Protein AF-A0A7V8ZED3-F1 (afdb_monomer_lite)

pLDDT: mean 74.76, std 16.2, range [41.84, 94.38]

Radius of gyration: 21.12 Å; chains: 1; bounding box: 77×24×41 Å

Structure (mmCIF, N/CA/C/O backbone):
data_AF-A0A7V8ZED3-F1
#
_entry.id   AF-A0A7V8ZED3-F1
#
loop_
_atom_site.group_PDB
_atom_site.id
_atom_site.type_symbol
_atom_site.label_atom_id
_atom_site.label_alt_id
_atom_site.label_comp_id
_atom_site.label_asym_id
_atom_site.label_entity_id
_atom_site.label_seq_id
_atom_site.pdbx_PDB_ins_code
_atom_site.Cartn_x
_atom_site.Cartn_y
_atom_site.Cartn_z
_atom_site.occupancy
_atom_site.B_iso_or_equiv
_atom_site.auth_seq_id
_atom_site.auth_comp_id
_atom_site.auth_asym_id
_atom_site.auth_atom_id
_atom_site.pdbx_PDB_model_num
ATOM 1 N N . SER A 1 1 ? 29.221 -14.037 -24.593 1.00 41.84 1 SER A N 1
ATOM 2 C CA . SER A 1 1 ? 29.308 -13.956 -23.126 1.00 41.84 1 SER A CA 1
ATOM 3 C C . SER A 1 1 ? 28.018 -13.327 -22.642 1.00 41.84 1 SER A C 1
ATOM 5 O O . SER A 1 1 ? 27.775 -12.193 -23.019 1.00 41.84 1 SER A O 1
ATOM 7 N N . GLY A 1 2 ? 27.181 -14.108 -21.951 1.00 54.12 2 GLY A N 1
ATOM 8 C CA . GLY A 1 2 ? 26.007 -13.669 -21.182 1.00 54.12 2 GLY A CA 1
ATOM 9 C C . GLY A 1 2 ? 24.953 -12.829 -21.905 1.00 54.12 2 GLY A C 1
ATOM 10 O O . GLY A 1 2 ? 24.912 -11.621 -21.717 1.00 54.12 2 GLY A O 1
ATOM 11 N N . ASP A 1 3 ? 24.082 -13.482 -22.673 1.00 58.00 3 ASP A N 1
ATOM 12 C CA . ASP A 1 3 ? 22.805 -12.921 -23.120 1.00 58.00 3 ASP A CA 1
ATOM 13 C C . ASP A 1 3 ? 21.937 -12.655 -21.877 1.00 58.00 3 ASP A C 1
ATOM 15 O O . ASP A 1 3 ? 21.705 -13.561 -21.070 1.00 58.00 3 ASP A O 1
ATOM 19 N N . GLY A 1 4 ? 21.564 -11.393 -21.657 1.00 53.41 4 GLY A N 1
ATOM 20 C CA . GLY A 1 4 ? 20.748 -10.971 -20.526 1.00 53.41 4 GLY A CA 1
ATOM 21 C C . GLY A 1 4 ? 19.363 -11.590 -20.632 1.00 53.41 4 GLY A C 1
ATOM 22 O O . GLY A 1 4 ? 18.492 -11.036 -21.298 1.00 53.41 4 GLY A O 1
ATOM 23 N N . ALA A 1 5 ? 19.172 -12.742 -19.988 1.00 49.38 5 ALA A N 1
ATOM 24 C CA . ALA A 1 5 ? 17.876 -13.391 -19.902 1.00 49.38 5 ALA A CA 1
ATOM 25 C C . ALA A 1 5 ? 16.837 -12.359 -19.427 1.00 49.38 5 ALA A C 1
ATOM 27 O O . ALA A 1 5 ? 17.081 -11.683 -18.418 1.00 49.38 5 ALA A O 1
ATOM 28 N N . PRO A 1 6 ? 15.697 -12.201 -20.128 1.00 52.59 6 PRO A N 1
ATOM 29 C CA . PRO A 1 6 ? 14.630 -11.353 -19.629 1.00 52.59 6 PRO A CA 1
ATOM 30 C C . PRO A 1 6 ? 14.263 -11.869 -18.243 1.00 52.59 6 PRO A C 1
ATOM 32 O O . PRO A 1 6 ? 14.123 -13.076 -18.045 1.00 52.59 6 PRO A O 1
ATOM 35 N N . VAL A 1 7 ? 14.150 -10.965 -17.274 1.00 58.00 7 VAL A N 1
ATOM 36 C CA . VAL A 1 7 ? 13.737 -11.283 -15.907 1.00 58.00 7 VAL A CA 1
ATOM 37 C C . VAL A 1 7 ? 12.289 -11.787 -15.912 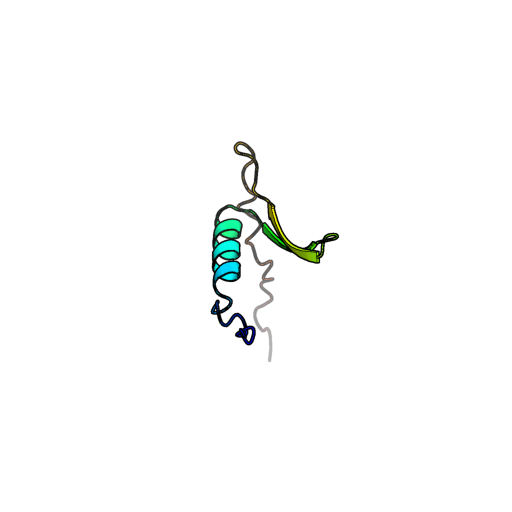1.00 58.00 7 VAL A C 1
ATOM 39 O O . VAL A 1 7 ? 11.346 -11.081 -15.573 1.00 58.00 7 VAL A O 1
ATOM 42 N N . THR A 1 8 ? 12.063 -13.028 -16.333 1.00 64.19 8 THR A N 1
ATOM 43 C CA . THR A 1 8 ? 10.795 -13.716 -16.114 1.00 64.19 8 THR A CA 1
ATOM 44 C C . THR A 1 8 ? 10.749 -14.043 -14.629 1.00 64.19 8 THR A C 1
ATOM 46 O O . THR A 1 8 ? 11.460 -14.944 -14.186 1.00 64.19 8 THR A O 1
ATOM 49 N N . GLY A 1 9 ? 10.003 -13.285 -13.824 1.00 48.72 9 GLY A N 1
ATOM 50 C CA . GLY A 1 9 ? 10.206 -13.431 -12.383 1.00 48.72 9 GLY A CA 1
ATOM 51 C C . GLY A 1 9 ? 9.121 -12.963 -11.438 1.00 48.72 9 GLY A C 1
ATOM 52 O O . GLY A 1 9 ? 9.411 -12.780 -10.265 1.00 48.72 9 GLY A O 1
ATOM 53 N N . GLY A 1 10 ? 7.883 -12.784 -11.883 1.00 55.22 10 GLY A N 1
ATOM 54 C CA . GLY A 1 10 ? 6.791 -12.590 -10.940 1.00 55.22 10 GLY A CA 1
ATOM 55 C C . GLY A 1 10 ? 5.453 -12.651 -11.642 1.00 55.22 10 GLY A C 1
ATOM 56 O O . GLY A 1 10 ? 5.241 -11.960 -12.628 1.00 55.22 10 GLY A O 1
ATOM 57 N N . SER A 1 11 ? 4.520 -13.432 -11.112 1.00 60.91 11 SER A N 1
ATOM 58 C CA . SER A 1 11 ? 3.130 -13.523 -11.587 1.00 60.91 11 SER A CA 1
ATOM 59 C C . SER A 1 11 ? 2.340 -12.192 -11.486 1.00 60.91 11 SER A C 1
ATOM 61 O O . SER A 1 11 ? 1.114 -12.207 -11.493 1.00 60.91 11 SER A O 1
ATOM 63 N N . GLY A 1 12 ? 2.993 -11.043 -11.270 1.00 68.25 12 GLY A N 1
ATOM 64 C CA . GLY A 1 12 ? 2.346 -9.788 -10.856 1.00 68.25 12 GLY A CA 1
ATOM 65 C C . GLY A 1 12 ? 1.753 -9.833 -9.438 1.00 68.25 12 GLY A C 1
ATOM 66 O O . GLY A 1 12 ? 1.157 -8.867 -8.978 1.00 68.25 12 GLY A O 1
ATOM 67 N N . LEU A 1 13 ? 1.937 -10.947 -8.722 1.00 76.94 13 LEU A N 1
ATOM 68 C CA . LEU A 1 13 ? 1.309 -11.221 -7.428 1.00 76.94 13 LEU A CA 1
ATOM 69 C C . LEU A 1 13 ? 1.900 -10.407 -6.274 1.00 76.94 13 LEU A C 1
ATOM 71 O O . LEU A 1 13 ? 1.180 -10.081 -5.338 1.00 76.94 13 LEU A O 1
ATOM 75 N N . GLY A 1 14 ? 3.190 -10.063 -6.332 1.00 85.56 14 GLY A N 1
ATOM 76 C CA . GLY A 1 14 ? 3.877 -9.392 -5.225 1.00 85.56 14 GLY A CA 1
ATOM 77 C C . GLY A 1 14 ? 3.199 -8.083 -4.821 1.00 85.56 14 GLY A C 1
ATOM 78 O O . GLY A 1 14 ? 2.875 -7.892 -3.653 1.00 85.56 14 GLY A O 1
ATOM 79 N N . LEU A 1 15 ? 2.890 -7.224 -5.796 1.00 86.75 15 LEU A N 1
ATOM 80 C CA . LEU A 1 15 ? 2.220 -5.954 -5.521 1.00 86.75 15 LEU A CA 1
ATOM 81 C C . LEU A 1 15 ? 0.762 -6.150 -5.082 1.00 86.75 15 LEU A C 1
ATOM 83 O O . LEU A 1 15 ? 0.289 -5.423 -4.215 1.00 86.75 15 LEU A O 1
ATOM 87 N N . ALA A 1 16 ? 0.070 -7.159 -5.620 1.00 87.56 16 ALA A N 1
ATOM 88 C CA . ALA A 1 16 ? -1.291 -7.492 -5.201 1.00 87.56 16 ALA A CA 1
ATOM 89 C C . ALA A 1 16 ? -1.346 -7.927 -3.724 1.00 87.56 16 ALA A C 1
ATOM 91 O O . ALA A 1 16 ? -2.230 -7.491 -2.990 1.00 87.56 16 ALA A O 1
ATOM 92 N N . ILE A 1 17 ? -0.373 -8.725 -3.270 1.00 91.19 17 ILE A N 1
ATOM 93 C CA . ILE A 1 17 ? -0.250 -9.132 -1.863 1.00 91.19 17 ILE A CA 1
ATOM 94 C C . ILE A 1 17 ? 0.063 -7.919 -0.983 1.00 91.19 17 ILE A C 1
ATOM 96 O O . ILE A 1 17 ? -0.607 -7.708 0.024 1.00 91.19 17 ILE A O 1
ATOM 100 N N . VAL A 1 18 ? 1.050 -7.103 -1.366 1.00 92.44 18 VAL A N 1
ATOM 101 C CA . VAL A 1 18 ? 1.445 -5.907 -0.601 1.00 92.44 18 VAL A CA 1
ATOM 102 C C . VAL A 1 18 ? 0.271 -4.937 -0.457 1.00 92.44 18 VAL A C 1
ATOM 104 O O . VAL A 1 18 ? 0.012 -4.451 0.643 1.00 92.44 18 VAL A 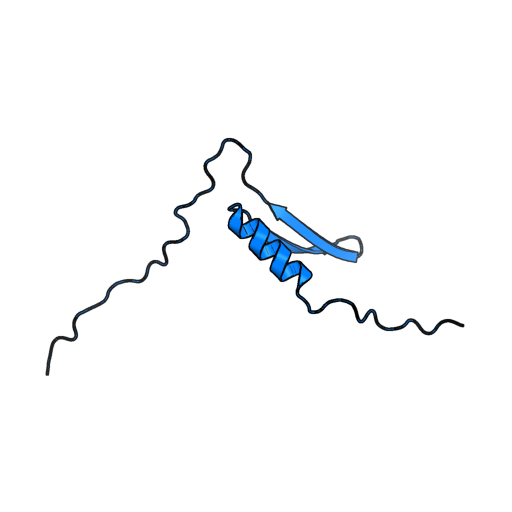O 1
ATOM 107 N N . ARG A 1 19 ? -0.490 -4.722 -1.536 1.00 90.38 19 ARG A N 1
ATOM 108 C CA . ARG A 1 19 ? -1.706 -3.906 -1.524 1.00 90.38 19 ARG A CA 1
ATOM 109 C C . ARG A 1 19 ? -2.755 -4.462 -0.561 1.00 90.38 19 ARG A C 1
ATOM 111 O O . ARG A 1 19 ? -3.230 -3.719 0.289 1.00 90.38 19 ARG A O 1
ATOM 118 N N . ALA A 1 20 ? -3.066 -5.755 -0.650 1.00 91.69 20 ALA A N 1
ATOM 119 C CA . ALA A 1 20 ? -4.046 -6.387 0.232 1.00 91.69 20 ALA A CA 1
ATOM 120 C C . ALA A 1 20 ? -3.646 -6.278 1.714 1.00 91.69 20 ALA A C 1
ATOM 122 O O . ALA A 1 20 ? -4.490 -6.019 2.571 1.00 91.69 20 ALA A O 1
ATOM 123 N N . VAL A 1 21 ? -2.354 -6.436 2.021 1.00 93.31 21 VAL A N 1
ATOM 124 C CA . VAL A 1 21 ? -1.836 -6.272 3.384 1.00 93.31 21 VAL A CA 1
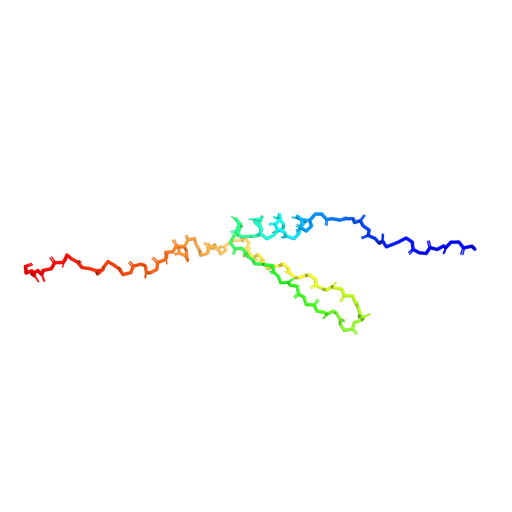ATOM 125 C C . VAL A 1 21 ? -1.972 -4.823 3.845 1.00 93.31 21 VAL A C 1
ATOM 127 O O . VAL A 1 21 ? -2.486 -4.601 4.936 1.00 93.31 21 VAL A O 1
ATOM 130 N N . ALA A 1 22 ? -1.564 -3.834 3.050 1.00 93.19 22 ALA A N 1
ATOM 131 C CA . ALA A 1 22 ? -1.682 -2.426 3.436 1.00 93.19 22 ALA A CA 1
ATOM 132 C C . ALA A 1 22 ? -3.145 -2.003 3.654 1.00 93.19 22 ALA A C 1
ATOM 134 O O . ALA A 1 22 ? -3.455 -1.407 4.686 1.00 93.19 22 ALA A O 1
ATOM 135 N N . GLU A 1 23 ? -4.051 -2.389 2.750 1.00 91.75 23 GLU A N 1
ATOM 136 C CA . GLU A 1 23 ? -5.490 -2.113 2.862 1.00 91.75 23 GLU A CA 1
ATOM 137 C C . GLU A 1 23 ? -6.091 -2.746 4.129 1.00 91.75 23 GLU A C 1
ATOM 139 O O . GLU A 1 23 ? -6.849 -2.094 4.848 1.00 91.75 23 GLU A O 1
ATOM 144 N N . ALA A 1 24 ? -5.697 -3.979 4.476 1.00 92.38 24 ALA A N 1
ATOM 145 C CA . ALA A 1 24 ? -6.134 -4.638 5.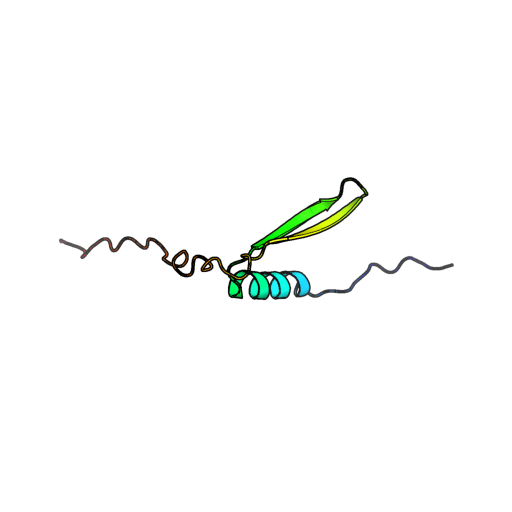712 1.00 92.38 24 ALA A CA 1
ATOM 146 C C . ALA A 1 24 ? -5.696 -3.891 6.989 1.00 92.38 24 ALA A C 1
ATOM 148 O O . ALA A 1 24 ? -6.331 -4.032 8.037 1.00 92.38 24 ALA A O 1
ATOM 149 N N . HIS A 1 25 ? -4.639 -3.078 6.902 1.00 90.94 25 HIS A N 1
ATOM 150 C CA . HIS A 1 25 ? -4.153 -2.220 7.986 1.00 90.94 25 HIS A CA 1
ATOM 151 C C . HIS A 1 25 ? -4.671 -0.771 7.887 1.00 90.94 25 HIS A C 1
ATOM 153 O O . HIS A 1 25 ? -4.239 0.083 8.660 1.00 90.94 25 HIS A O 1
ATOM 159 N N . GLY A 1 26 ? -5.600 -0.481 6.968 1.00 89.94 26 GLY A N 1
ATOM 160 C CA . GLY A 1 26 ? -6.137 0.867 6.747 1.00 89.94 26 GLY A CA 1
ATOM 161 C C . GLY A 1 26 ? -5.144 1.825 6.085 1.00 89.94 26 GLY A C 1
ATOM 162 O O . GLY A 1 26 ? -5.275 3.039 6.224 1.00 89.94 26 GLY A O 1
ATOM 163 N N . GLY A 1 27 ? -4.130 1.279 5.420 1.00 92.12 27 GLY A N 1
ATOM 164 C CA . GLY A 1 27 ? -3.135 2.025 4.666 1.00 92.12 27 GLY A CA 1
ATOM 165 C C . GLY A 1 27 ? -3.309 1.913 3.156 1.00 92.12 27 GLY A C 1
ATOM 166 O O . GLY A 1 27 ? -4.281 1.354 2.652 1.00 92.12 27 GLY A O 1
ATOM 167 N N . GLU A 1 28 ? -2.321 2.433 2.436 1.00 94.25 28 GLU A N 1
ATOM 168 C CA . GLU A 1 28 ? -2.297 2.497 0.973 1.00 94.25 28 GLU A CA 1
ATOM 169 C C . GLU A 1 28 ? -0.882 2.237 0.436 1.00 94.25 28 GLU A C 1
ATOM 171 O O . GLU A 1 28 ? 0.115 2.432 1.140 1.00 94.25 28 GLU A O 1
ATOM 176 N N . VAL A 1 29 ? -0.802 1.791 -0.822 1.00 93.88 29 VAL A N 1
ATOM 177 C CA . VAL A 1 29 ? 0.446 1.543 -1.551 1.00 93.88 29 VAL A CA 1
ATOM 178 C C . VAL A 1 29 ? 0.402 2.264 -2.892 1.00 93.88 29 VAL A C 1
ATOM 180 O O . VAL A 1 29 ? -0.531 2.046 -3.666 1.00 93.88 29 VAL A O 1
ATOM 183 N N . THR A 1 30 ? 1.431 3.050 -3.202 1.00 92.31 30 THR A N 1
ATOM 184 C CA . THR A 1 30 ? 1.616 3.682 -4.516 1.00 92.31 30 THR A CA 1
ATOM 185 C C . THR A 1 30 ? 2.878 3.169 -5.199 1.00 92.31 30 THR A C 1
ATOM 187 O O . THR A 1 30 ? 3.850 2.770 -4.551 1.00 92.31 30 THR A O 1
ATOM 190 N N . LEU A 1 31 ? 2.843 3.168 -6.529 1.00 89.88 31 LEU A N 1
ATOM 191 C CA . LEU A 1 31 ? 3.979 2.879 -7.393 1.00 89.88 31 LEU A CA 1
ATOM 192 C C . LEU A 1 31 ? 4.182 4.081 -8.311 1.00 89.88 31 LEU A C 1
ATOM 194 O O . LEU A 1 31 ? 3.264 4.470 -9.031 1.00 89.88 31 LEU A O 1
ATOM 198 N N . GLU A 1 32 ? 5.376 4.650 -8.269 1.00 89.44 32 GLU A N 1
ATOM 199 C CA . GLU A 1 32 ? 5.794 5.795 -9.071 1.00 89.44 32 GLU A CA 1
ATOM 200 C C . GLU A 1 32 ? 7.187 5.532 -9.664 1.00 89.44 32 GLU A C 1
ATOM 202 O O . GLU A 1 32 ? 7.931 4.670 -9.186 1.00 89.44 32 GLU A O 1
ATOM 207 N N . ASP A 1 33 ? 7.542 6.250 -10.724 1.00 87.88 33 ASP A N 1
ATOM 208 C CA . ASP A 1 33 ? 8.906 6.225 -11.249 1.00 87.88 33 ASP A CA 1
ATOM 209 C C . ASP A 1 33 ? 9.834 7.012 -10.316 1.00 87.88 33 ASP A C 1
ATOM 211 O O . ASP A 1 33 ? 9.501 8.105 -9.854 1.00 87.88 33 ASP A O 1
ATOM 215 N N . SER A 1 34 ? 11.013 6.458 -10.031 1.00 89.69 34 SER A N 1
ATOM 216 C CA . SER A 1 34 ? 12.024 7.153 -9.230 1.00 89.69 34 SER A CA 1
ATOM 217 C C . SER A 1 34 ? 12.814 8.142 -10.089 1.00 89.69 34 SER A C 1
ATOM 219 O O . SER A 1 34 ? 13.215 7.815 -11.206 1.00 89.69 34 SER A O 1
ATOM 221 N N . GLU A 1 35 ? 13.156 9.312 -9.539 1.00 86.00 35 GLU A N 1
ATOM 222 C CA . GLU A 1 35 ? 14.021 10.311 -10.199 1.00 86.00 35 GLU A CA 1
ATOM 223 C C . GLU A 1 35 ? 15.416 9.760 -10.549 1.00 86.00 35 GLU A C 1
ATOM 225 O O . GLU A 1 35 ? 16.082 10.246 -11.460 1.00 86.00 35 GLU A O 1
ATOM 230 N N . SER A 1 36 ? 15.855 8.719 -9.838 1.00 88.44 36 SER A N 1
ATOM 231 C CA . SER A 1 36 ? 17.119 8.005 -10.075 1.00 88.44 36 SER A CA 1
ATOM 232 C C . SER A 1 36 ? 16.987 6.823 -11.050 1.00 88.44 36 SER A C 1
ATOM 234 O O . SER A 1 36 ? 17.967 6.120 -11.300 1.00 88.44 36 SER A O 1
ATOM 236 N N . GLY A 1 37 ? 15.801 6.625 -11.634 1.00 85.62 37 GLY A N 1
ATOM 237 C CA . GLY A 1 37 ? 15.458 5.493 -12.489 1.00 85.62 37 GLY A CA 1
ATOM 238 C C . GLY A 1 37 ? 14.941 4.282 -11.705 1.00 85.62 37 GLY A C 1
ATOM 239 O O . GLY A 1 37 ? 15.223 4.103 -10.520 1.00 85.62 37 GLY A O 1
ATOM 240 N N . GLY A 1 38 ? 14.172 3.428 -12.382 1.00 87.50 38 GLY A N 1
ATOM 241 C CA . GLY A 1 38 ? 13.515 2.273 -11.765 1.00 87.50 38 GLY A CA 1
ATOM 242 C C . GLY A 1 38 ? 12.223 2.639 -11.025 1.00 87.50 38 GLY A C 1
ATOM 243 O O . GLY A 1 38 ? 11.641 3.697 -11.245 1.00 87.50 38 GLY A O 1
ATOM 244 N N . ALA A 1 39 ? 11.767 1.740 -10.153 1.00 87.62 39 ALA A N 1
ATOM 245 C CA . ALA A 1 39 ? 10.479 1.839 -9.471 1.00 87.62 39 ALA A CA 1
ATOM 246 C C . ALA A 1 39 ? 10.625 2.316 -8.018 1.00 87.62 39 ALA A C 1
ATOM 248 O O . ALA A 1 39 ? 11.427 1.769 -7.258 1.00 87.62 39 ALA A O 1
ATOM 249 N N . LEU A 1 40 ? 9.795 3.278 -7.619 1.00 90.19 40 LEU A N 1
ATOM 250 C CA . LEU A 1 40 ? 9.616 3.711 -6.240 1.00 90.19 40 LEU A CA 1
ATOM 251 C C . LEU A 1 40 ? 8.256 3.224 -5.729 1.00 90.19 40 LEU A C 1
ATOM 253 O O . LEU A 1 40 ? 7.205 3.571 -6.258 1.00 90.19 40 LEU A O 1
ATOM 257 N N . PHE A 1 41 ? 8.286 2.424 -4.668 1.00 91.69 41 PHE A N 1
ATOM 258 C CA . PHE A 1 41 ? 7.089 1.960 -3.974 1.00 91.69 41 PHE A CA 1
ATOM 259 C C . PHE A 1 41 ? 6.956 2.730 -2.664 1.00 91.69 41 PHE A C 1
ATOM 261 O O . PHE A 1 41 ? 7.887 2.716 -1.853 1.00 91.69 41 PHE A O 1
ATOM 268 N N . ARG A 1 42 ? 5.809 3.368 -2.425 1.00 93.75 42 ARG A N 1
ATOM 269 C CA . ARG A 1 42 ? 5.511 3.998 -1.131 1.00 93.75 42 ARG A CA 1
ATOM 270 C C . ARG A 1 42 ? 4.380 3.258 -0.443 1.00 93.75 42 ARG A C 1
ATOM 272 O O . ARG A 1 42 ? 3.378 2.933 -1.069 1.00 93.75 42 ARG A O 1
ATOM 279 N N . VAL A 1 43 ? 4.546 3.017 0.853 1.00 94.38 43 VAL A N 1
ATOM 280 C CA . VAL A 1 43 ? 3.522 2.427 1.718 1.00 94.38 43 VAL A CA 1
ATOM 281 C C . VAL A 1 43 ? 3.229 3.413 2.836 1.00 94.38 43 VAL A C 1
ATOM 283 O O . VAL A 1 43 ? 4.136 3.803 3.572 1.00 94.38 43 VAL A O 1
ATOM 286 N N . CYS A 1 44 ? 1.967 3.800 2.966 1.00 93.88 44 CYS A N 1
ATOM 287 C CA . CYS A 1 44 ? 1.492 4.698 4.009 1.00 93.88 44 CYS A CA 1
ATOM 288 C C . CYS A 1 44 ? 0.589 3.910 4.956 1.00 93.88 44 CYS A C 1
ATOM 290 O O . CYS A 1 44 ? -0.400 3.326 4.518 1.00 93.88 44 CYS A O 1
ATOM 292 N N . LEU A 1 45 ? 0.924 3.897 6.246 1.00 92.50 45 LEU A N 1
ATOM 293 C CA . LEU A 1 45 ? 0.142 3.241 7.293 1.00 92.50 45 LEU A CA 1
ATOM 294 C C . LEU A 1 45 ? -0.266 4.271 8.357 1.00 92.50 45 LEU A C 1
ATOM 296 O O . LEU A 1 45 ? 0.522 5.176 8.646 1.00 92.50 45 LEU A O 1
ATOM 300 N N . PRO A 1 46 ? -1.453 4.135 8.971 1.00 89.75 46 PRO A N 1
ATOM 301 C CA . PRO A 1 46 ? -1.833 4.937 10.130 1.00 89.75 46 PRO A CA 1
ATOM 302 C C . PRO A 1 46 ? -0.817 4.789 11.274 1.00 89.75 46 PRO A C 1
ATOM 304 O O . PRO A 1 46 ? -0.358 3.685 11.574 1.00 89.75 46 PRO A O 1
ATOM 307 N N . SER A 1 47 ? -0.468 5.892 11.941 1.00 86.44 47 SER A N 1
ATOM 308 C CA . SER A 1 47 ? 0.384 5.854 13.133 1.00 86.44 47 SER A CA 1
ATOM 309 C C . SER A 1 47 ? -0.352 5.190 14.295 1.00 86.44 47 SER A C 1
ATOM 311 O O . SER A 1 47 ? -1.519 5.494 14.542 1.00 86.44 47 SER A O 1
ATOM 313 N N . ALA A 1 48 ? 0.330 4.315 15.037 1.00 73.00 48 ALA A N 1
ATOM 314 C CA . ALA A 1 48 ? -0.247 3.610 16.177 1.00 73.00 48 ALA A CA 1
ATOM 315 C C . ALA A 1 48 ? -0.776 4.607 17.227 1.00 73.00 48 ALA A C 1
ATOM 317 O O . ALA A 1 48 ? 0.004 5.249 17.925 1.00 73.00 48 ALA A O 1
ATOM 318 N N . GLY A 1 49 ? -2.101 4.749 17.304 1.00 66.19 49 GLY A N 1
ATOM 319 C CA . GLY A 1 49 ? -2.783 5.707 18.180 1.00 66.19 49 GLY A CA 1
ATOM 320 C C . GLY A 1 49 ? -3.927 6.452 17.496 1.00 66.19 49 GLY A C 1
ATOM 321 O O . GLY A 1 49 ? -4.894 6.797 18.167 1.00 66.19 49 GLY A O 1
ATOM 322 N N . GLU A 1 50 ? -3.875 6.606 16.171 1.00 58.97 50 GLU A N 1
ATOM 323 C CA . GLU A 1 50 ? -5.005 7.120 15.398 1.00 58.97 50 GLU A CA 1
ATOM 324 C C . GLU A 1 50 ? -5.882 5.937 14.974 1.00 58.97 50 GLU A C 1
ATOM 326 O O . GLU A 1 50 ? -5.365 4.981 14.380 1.00 58.97 50 GLU A O 1
ATOM 331 N N . PRO A 1 51 ? -7.192 5.935 15.282 1.00 57.50 51 PRO A N 1
ATOM 332 C CA . PRO A 1 51 ? -8.075 4.907 14.766 1.00 57.50 51 PRO A CA 1
ATOM 333 C C . PRO A 1 51 ? -8.035 5.004 13.241 1.00 57.50 51 PRO A C 1
ATOM 335 O O . PRO A 1 51 ? -8.522 5.972 12.662 1.00 57.50 51 PRO A O 1
ATOM 338 N N . ALA A 1 52 ? -7.426 4.003 12.594 1.00 60.28 52 ALA A N 1
ATOM 339 C CA . ALA A 1 52 ? -7.570 3.798 11.163 1.00 60.28 52 ALA A CA 1
ATOM 340 C C . ALA A 1 52 ? -9.063 3.915 10.861 1.00 60.28 52 ALA A C 1
ATOM 342 O O . ALA A 1 52 ? -9.858 3.236 11.516 1.00 60.28 52 ALA A O 1
ATOM 343 N N . ASP A 1 53 ? -9.422 4.827 9.960 1.00 63.72 53 ASP A N 1
ATOM 344 C CA . ASP A 1 53 ? -10.789 5.093 9.524 1.00 63.72 53 ASP A CA 1
ATOM 345 C C . ASP A 1 53 ? -11.397 3.780 8.999 1.00 63.72 53 ASP A C 1
ATOM 347 O O . ASP A 1 53 ? -11.306 3.428 7.824 1.00 63.72 53 ASP A O 1
ATOM 351 N N . ARG A 1 54 ? -11.938 2.984 9.925 1.00 57.16 54 ARG A N 1
ATOM 352 C CA . ARG A 1 54 ? -12.540 1.670 9.685 1.00 57.16 54 ARG A CA 1
ATOM 353 C C . ARG A 1 54 ? -13.936 1.808 9.074 1.00 57.16 54 ARG A C 1
ATOM 355 O O . ARG A 1 54 ? -14.534 0.792 8.732 1.00 57.16 54 ARG A O 1
ATOM 362 N N . ASP A 1 55 ? -14.430 3.038 8.913 1.00 56.41 55 ASP A N 1
ATOM 363 C CA . ASP A 1 55 ? -15.761 3.363 8.396 1.00 56.41 55 ASP A CA 1
ATOM 364 C C . ASP A 1 55 ? -15.768 3.768 6.910 1.00 56.41 55 ASP A C 1
ATOM 366 O O . ASP A 1 55 ? -16.837 3.805 6.295 1.00 56.41 55 ASP A O 1
ATOM 370 N N . ARG A 1 56 ? -14.607 3.981 6.271 1.00 61.78 56 ARG A N 1
ATOM 371 C CA . ARG A 1 56 ? -14.513 4.291 4.826 1.00 61.78 56 ARG A CA 1
ATOM 372 C C . ARG A 1 56 ? -15.006 3.195 3.883 1.00 61.78 56 ARG A C 1
ATOM 374 O O . ARG A 1 56 ? -15.263 3.476 2.715 1.00 61.78 56 ARG A O 1
ATOM 381 N N . VAL A 1 57 ? -15.218 1.970 4.362 1.00 59.22 57 VAL A N 1
ATOM 382 C CA . VAL A 1 57 ? -15.920 0.923 3.601 1.00 59.22 57 VAL A CA 1
ATOM 383 C C . VAL A 1 57 ? -17.426 0.964 3.862 1.00 59.22 57 VAL A C 1
ATOM 385 O O . VAL A 1 57 ? -18.038 0.039 4.394 1.00 59.22 57 VAL A O 1
ATOM 388 N N . ARG A 1 58 ? -18.058 2.043 3.402 1.00 53.66 58 ARG A N 1
ATOM 389 C CA . ARG A 1 58 ? -19.481 2.052 3.053 1.00 53.66 58 ARG A CA 1
ATOM 390 C C . ARG A 1 58 ? -19.559 2.444 1.583 1.00 53.66 58 ARG A C 1
ATOM 392 O O . ARG A 1 58 ? -19.393 3.626 1.279 1.00 53.66 58 ARG A O 1
ATOM 399 N N . PRO A 1 59 ? -19.813 1.514 0.643 1.00 51.53 59 PRO A N 1
ATOM 400 C CA . PRO A 1 59 ? -20.284 1.964 -0.650 1.00 51.53 59 PRO A CA 1
ATOM 401 C C . PRO A 1 59 ? -21.581 2.722 -0.365 1.00 51.53 59 PRO A C 1
ATOM 403 O O . PRO A 1 59 ? -22.493 2.176 0.259 1.00 51.53 59 PRO A O 1
ATOM 406 N N . LEU A 1 60 ? -21.649 3.990 -0.774 1.00 59.41 60 LEU A N 1
ATOM 407 C CA . LEU A 1 60 ? -22.885 4.770 -0.818 1.00 59.41 60 LEU A CA 1
ATOM 408 C C . LEU A 1 60 ? -23.803 4.170 -1.894 1.00 59.41 60 LEU A C 1
ATOM 410 O O . LEU A 1 60 ? -24.138 4.821 -2.885 1.00 59.41 60 LEU A O 1
ATOM 414 N N . LEU A 1 61 ? -24.179 2.899 -1.735 1.00 63.06 61 LEU A N 1
ATOM 415 C CA . LEU A 1 61 ? -25.215 2.289 -2.536 1.00 63.06 61 LEU A CA 1
ATOM 416 C C . LEU A 1 61 ? -26.506 2.982 -2.112 1.00 63.06 61 LEU A C 1
ATOM 418 O O . LEU A 1 61 ? -27.060 2.701 -1.051 1.00 63.06 61 LEU A O 1
ATOM 422 N N . ARG A 1 62 ? -26.953 3.944 -2.919 1.00 61.81 62 ARG A N 1
ATOM 423 C CA . ARG A 1 62 ? -28.307 4.476 -2.799 1.00 61.81 62 ARG A CA 1
ATOM 424 C C . ARG A 1 62 ? -29.271 3.293 -2.930 1.00 61.81 62 ARG A C 1
ATOM 426 O O . ARG A 1 62 ? -29.257 2.652 -3.981 1.00 61.81 62 ARG A O 1
ATOM 433 N N . PRO A 1 63 ? -30.138 3.014 -1.945 1.00 63.31 63 PRO A N 1
ATOM 434 C CA . PRO A 1 63 ? -31.349 2.282 -2.242 1.00 63.31 63 PRO A CA 1
ATOM 435 C C . PRO A 1 63 ? -32.238 3.246 -3.030 1.00 63.31 63 PRO A C 1
ATOM 437 O O . PRO A 1 63 ? -32.670 4.273 -2.512 1.00 63.31 63 PRO A O 1
ATOM 440 N N . ALA A 1 64 ? -32.476 2.946 -4.297 1.00 63.53 64 ALA A N 1
ATOM 441 C CA . ALA A 1 64 ? -33.534 3.574 -5.072 1.00 63.53 64 ALA A CA 1
ATOM 442 C C . ALA A 1 64 ? -34.092 2.500 -6.00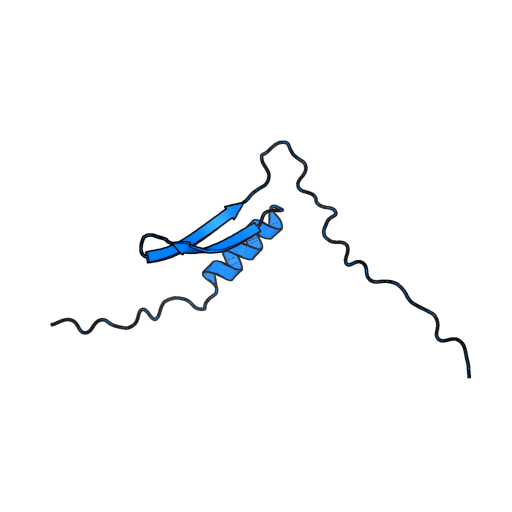2 1.00 63.53 64 ALA A C 1
ATOM 444 O O . ALA A 1 64 ? -33.327 1.905 -6.752 1.00 63.53 64 ALA A O 1
ATOM 445 N N . ALA A 1 65 ? -35.371 2.165 -6.025 1.00 68.19 65 ALA A N 1
ATOM 446 C CA . ALA A 1 65 ? -36.552 2.407 -5.190 1.00 68.19 65 ALA A CA 1
ATOM 447 C C . ALA A 1 65 ? -37.520 1.250 -5.576 1.00 68.19 65 ALA A C 1
ATOM 449 O O . ALA A 1 65 ? -37.247 0.580 -6.580 1.00 68.19 65 ALA A O 1
ATOM 450 N N . PRO A 1 66 ? -38.611 0.943 -4.850 1.00 69.56 66 PRO A N 1
ATOM 451 C CA . PRO A 1 66 ? -39.606 0.009 -5.383 1.00 69.56 66 PRO A CA 1
ATOM 452 C C . PRO A 1 66 ? -40.095 0.499 -6.756 1.00 69.56 66 PRO A C 1
ATOM 454 O O . PRO A 1 66 ? -40.363 1.687 -6.934 1.00 69.56 66 PRO A O 1
ATOM 457 N N . SER A 1 67 ? -40.149 -0.404 -7.738 1.00 67.44 67 SER A N 1
ATOM 458 C CA . SER A 1 67 ? -40.725 -0.118 -9.051 1.00 67.44 67 SER A CA 1
ATOM 459 C C . SER A 1 67 ? -42.228 0.104 -8.894 1.00 67.44 67 SER A C 1
ATOM 461 O O . SER A 1 67 ? -42.993 -0.855 -8.891 1.00 67.44 67 SER A O 1
ATOM 463 N N . ASP A 1 68 ? -42.649 1.358 -8.743 1.00 69.44 68 ASP A N 1
ATOM 464 C CA . ASP A 1 68 ? -44.058 1.718 -8.857 1.00 69.44 68 ASP A CA 1
ATOM 465 C C . ASP A 1 68 ? -44.445 1.847 -10.336 1.00 69.44 68 ASP A C 1
ATOM 467 O O . ASP A 1 68 ? -44.005 2.761 -11.033 1.00 69.44 68 ASP A O 1
ATOM 471 N N . GLY A 1 69 ? -45.321 0.936 -10.768 1.00 61.97 69 GLY A N 1
ATOM 472 C CA . GLY A 1 69 ? -46.381 1.221 -11.737 1.00 61.97 69 GLY A CA 1
ATOM 473 C C . GLY A 1 69 ? -46.136 0.833 -13.196 1.00 61.97 69 GLY A C 1
ATOM 474 O O . GLY A 1 69 ? -45.477 1.565 -13.930 1.00 61.97 69 GLY A O 1
ATOM 475 N N . ALA A 1 70 ? -46.775 -0.259 -13.634 1.00 50.19 70 ALA A N 1
ATOM 476 C CA . ALA A 1 70 ? -47.873 -0.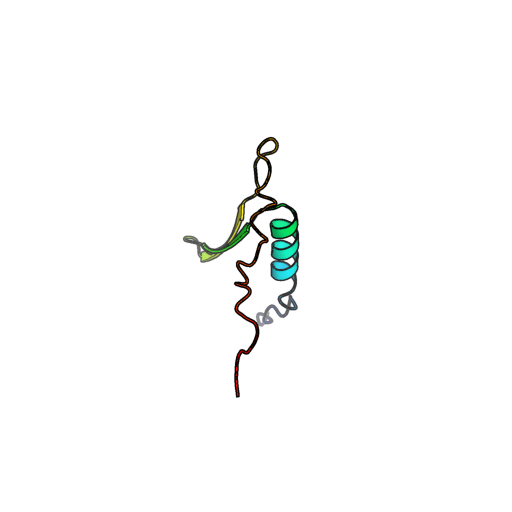280 -14.623 1.00 50.19 70 ALA A CA 1
ATOM 477 C C . ALA A 1 70 ? -48.162 -1.718 -15.083 1.00 50.19 70 ALA A C 1
ATOM 479 O O . ALA A 1 70 ? -47.214 -2.397 -15.538 1.00 50.19 70 ALA A O 1
#

Secondary structure (DSSP, 8-state):
-----------SHHHHHHHHHHHHTT-EEEEEE-TTSSEEEEEE---TTS---TT---------------

Sequence (70 aa):
SGDGAPVTGGSGLGLAIVRAVAEAHGGEVTLEDSESGGALFRVCLPSAGEPADRDRVRPLLRPAAPSDGA

Foldseek 3Di:
DDDPDPCPDDPVVPVVVVQVVLVVQLKGWDWDADPVGDIDIDIDGDDPPDPNPPPVPDDPPDPDDPDDDD